Protein AF-A0A099Z6V2-F1 (afdb_monomer_lite)

Structure (mmCIF, N/CA/C/O backbone):
data_AF-A0A099Z6V2-F1
#
_entry.id   AF-A0A099Z6V2-F1
#
loop_
_atom_site.group_PDB
_atom_site.id
_atom_site.type_symbol
_atom_site.label_atom_id
_at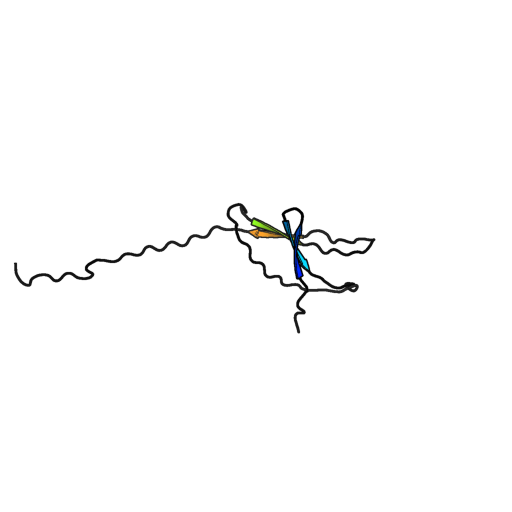om_site.label_alt_id
_atom_site.label_comp_id
_atom_site.label_asym_id
_atom_site.label_entity_id
_atom_site.label_seq_id
_atom_site.pdbx_PDB_ins_code
_atom_site.Cartn_x
_atom_site.Cartn_y
_atom_site.Cartn_z
_atom_site.occupancy
_atom_site.B_iso_or_equiv
_atom_site.auth_seq_id
_atom_site.auth_comp_id
_atom_site.auth_asym_id
_atom_site.auth_atom_id
_atom_site.pdbx_PDB_model_num
ATOM 1 N N . GLN A 1 1 ? 5.807 -24.873 -7.450 1.00 40.75 1 GLN A N 1
ATOM 2 C CA . GLN A 1 1 ? 6.450 -23.850 -8.297 1.00 40.75 1 GLN A CA 1
ATOM 3 C C . GLN A 1 1 ? 6.961 -22.786 -7.343 1.00 40.75 1 GLN A C 1
ATOM 5 O O . GLN A 1 1 ? 6.155 -22.250 -6.598 1.00 40.75 1 GLN A O 1
ATOM 10 N N . GLY A 1 2 ? 8.280 -22.630 -7.218 1.00 49.69 2 GLY A N 1
ATOM 11 C CA . GLY A 1 2 ? 8.865 -21.744 -6.209 1.00 49.69 2 GLY A CA 1
ATOM 12 C C . GLY A 1 2 ? 8.638 -20.291 -6.600 1.00 49.69 2 GLY A C 1
ATOM 13 O O . GLY A 1 2 ? 9.054 -19.888 -7.682 1.00 49.69 2 GLY A O 1
ATOM 14 N N . GLN A 1 3 ? 7.952 -19.529 -5.753 1.00 57.25 3 GLN A N 1
ATOM 15 C CA . GLN A 1 3 ? 7.855 -18.085 -5.912 1.00 57.25 3 GLN A CA 1
ATOM 16 C C . GLN A 1 3 ? 9.242 -17.516 -5.601 1.00 57.25 3 GLN A C 1
ATOM 18 O O . GLN A 1 3 ? 9.707 -17.565 -4.462 1.00 57.25 3 GLN A O 1
ATOM 23 N N . GLU A 1 4 ? 9.965 -17.098 -6.635 1.00 69.25 4 GLU A N 1
ATOM 24 C CA . GLU A 1 4 ? 11.305 -16.543 -6.476 1.00 69.25 4 GLU A CA 1
ATOM 25 C C . GLU A 1 4 ? 11.188 -15.206 -5.733 1.00 69.25 4 GLU A C 1
ATOM 27 O O . GLU A 1 4 ? 10.504 -14.285 -6.181 1.00 69.25 4 GLU A O 1
ATOM 32 N N . LYS A 1 5 ? 11.800 -15.120 -4.546 1.00 79.38 5 LYS A N 1
ATOM 33 C CA . LYS A 1 5 ? 11.759 -13.910 -3.723 1.00 79.38 5 LYS A CA 1
ATOM 34 C C . LYS A 1 5 ? 12.549 -12.811 -4.427 1.00 79.38 5 LYS A C 1
ATOM 36 O O . LYS A 1 5 ? 13.766 -12.914 -4.563 1.00 79.38 5 LYS A O 1
ATOM 41 N N . LEU A 1 6 ? 11.864 -11.744 -4.828 1.00 87.69 6 LEU A N 1
ATOM 42 C CA . LEU A 1 6 ? 12.521 -10.592 -5.434 1.00 87.69 6 LEU A CA 1
ATOM 43 C C . LEU A 1 6 ? 13.373 -9.831 -4.414 1.00 87.69 6 LEU A C 1
ATOM 45 O O . LEU A 1 6 ? 13.011 -9.676 -3.245 1.00 87.69 6 LEU A O 1
ATOM 49 N N . SER A 1 7 ? 14.505 -9.321 -4.894 1.00 90.88 7 SER A N 1
ATOM 50 C CA . SER A 1 7 ? 15.363 -8.400 -4.152 1.00 90.88 7 SER A CA 1
ATOM 51 C C . SER A 1 7 ? 14.713 -7.017 -4.153 1.00 90.88 7 SER A C 1
ATOM 53 O O . SER A 1 7 ? 14.738 -6.313 -5.163 1.00 90.88 7 SER A O 1
ATOM 55 N N . CYS A 1 8 ? 14.087 -6.646 -3.036 1.00 92.06 8 CYS A N 1
ATOM 56 C CA . CYS A 1 8 ? 13.395 -5.371 -2.869 1.00 92.06 8 CYS A CA 1
ATOM 57 C C . CYS A 1 8 ? 14.043 -4.545 -1.758 1.00 92.06 8 CYS A C 1
ATOM 59 O O . CYS A 1 8 ? 14.259 -5.039 -0.654 1.00 92.06 8 CYS A O 1
ATOM 61 N N . ASN A 1 9 ? 14.323 -3.273 -2.042 1.00 90.56 9 ASN A N 1
ATOM 62 C CA . ASN A 1 9 ? 14.981 -2.360 -1.116 1.00 90.56 9 ASN A CA 1
ATOM 63 C C . ASN A 1 9 ? 14.136 -1.092 -0.925 1.00 90.56 9 ASN A C 1
ATOM 65 O O . ASN A 1 9 ? 13.888 -0.377 -1.905 1.00 90.56 9 ASN A O 1
ATOM 69 N N . PRO A 1 10 ? 13.703 -0.777 0.309 1.00 89.38 10 PRO A N 1
ATOM 70 C CA . PRO A 1 10 ? 13.055 0.492 0.597 1.00 89.38 10 PRO A CA 1
ATOM 71 C C . PRO A 1 10 ? 14.068 1.639 0.489 1.00 89.38 10 PRO A C 1
ATOM 73 O O . PRO A 1 10 ? 15.207 1.546 0.946 1.00 89.38 10 PRO A O 1
ATOM 76 N N . ARG A 1 11 ? 13.647 2.747 -0.115 1.00 87.25 11 ARG A N 1
ATOM 77 C CA . ARG A 1 11 ? 14.399 3.994 -0.240 1.00 87.25 11 ARG A CA 1
ATOM 78 C C . ARG A 1 11 ? 13.497 5.179 0.062 1.00 87.25 11 ARG A C 1
ATOM 80 O O . ARG A 1 11 ? 12.304 5.167 -0.224 1.00 87.25 11 ARG A O 1
ATOM 87 N N . LYS A 1 12 ? 14.089 6.234 0.610 1.00 81.44 12 LYS A N 1
ATOM 88 C CA . LYS A 1 12 ? 13.428 7.529 0.764 1.00 81.44 12 LYS A CA 1
ATOM 89 C C . LYS A 1 12 ? 13.888 8.433 -0.373 1.00 81.44 12 LYS A C 1
ATOM 91 O O . LYS A 1 12 ? 15.072 8.743 -0.457 1.00 81.44 12 LYS A O 1
ATOM 96 N N . GLU A 1 13 ? 12.975 8.839 -1.246 1.00 77.19 13 GLU A N 1
ATOM 97 C CA . GLU A 1 13 ? 13.267 9.696 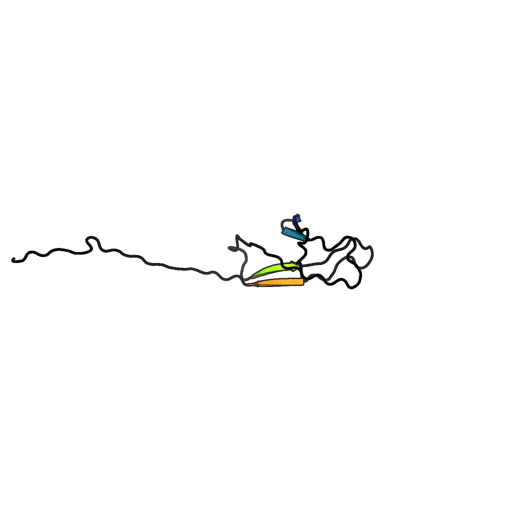-2.397 1.00 77.19 13 GLU A CA 1
ATOM 98 C C . GLU A 1 13 ? 12.314 10.890 -2.386 1.00 77.19 13 GLU A C 1
ATOM 100 O O . GLU A 1 13 ? 11.098 10.723 -2.330 1.00 77.19 13 GLU A O 1
ATOM 105 N N . ASN A 1 14 ? 12.863 12.108 -2.397 1.00 69.56 14 ASN A N 1
ATOM 106 C CA . ASN A 1 14 ? 12.091 13.353 -2.485 1.00 69.56 14 ASN A CA 1
ATOM 107 C C . ASN A 1 14 ? 10.904 13.426 -1.509 1.00 69.56 14 ASN A C 1
ATOM 109 O O . ASN A 1 14 ? 9.801 13.813 -1.880 1.00 69.56 14 ASN A O 1
ATOM 113 N N . ARG A 1 15 ? 11.148 13.051 -0.244 1.00 68.38 15 ARG A N 1
ATOM 114 C CA . ARG A 1 15 ? 10.158 13.005 0.855 1.00 68.38 15 ARG A CA 1
ATOM 115 C C . ARG A 1 15 ? 9.086 11.909 0.729 1.00 68.38 15 ARG A C 1
ATOM 117 O O . ARG A 1 15 ? 8.278 11.783 1.639 1.00 68.38 15 ARG A O 1
ATOM 124 N N . SER A 1 16 ? 9.132 11.080 -0.313 1.00 73.94 16 SER A N 1
ATOM 125 C CA . SER A 1 16 ? 8.299 9.883 -0.475 1.00 73.94 16 SER A CA 1
ATOM 126 C C . SER A 1 16 ? 9.060 8.605 -0.102 1.00 73.94 16 SER A C 1
ATOM 128 O O . SER A 1 16 ? 10.288 8.533 -0.223 1.00 73.94 16 SER A O 1
ATOM 130 N N . HIS A 1 17 ? 8.335 7.597 0.380 1.00 84.75 17 HIS A N 1
ATOM 131 C CA . HIS A 1 17 ? 8.864 6.253 0.599 1.00 84.75 17 HIS A CA 1
ATOM 132 C C . HIS A 1 17 ? 8.617 5.425 -0.665 1.00 84.75 17 HIS A C 1
ATOM 134 O O . HIS A 1 17 ? 7.479 5.286 -1.103 1.00 84.75 17 HIS A O 1
ATOM 140 N N . VAL A 1 18 ? 9.682 4.888 -1.253 1.00 90.31 18 VAL A N 1
ATOM 141 C CA . VAL A 1 18 ? 9.641 4.077 -2.473 1.00 90.31 18 VAL A CA 1
ATOM 142 C C . VAL A 1 18 ? 10.254 2.722 -2.168 1.00 90.31 18 VAL A C 1
ATOM 144 O O . VAL A 1 18 ? 11.261 2.638 -1.471 1.00 90.31 18 VAL A O 1
ATOM 147 N N . VAL A 1 19 ? 9.692 1.650 -2.714 1.00 92.12 19 VAL A N 1
ATOM 148 C CA . VAL A 1 19 ? 10.337 0.335 -2.689 1.00 92.12 19 VAL A CA 1
ATOM 149 C C . VAL A 1 19 ? 10.772 -0.015 -4.099 1.00 92.12 19 VAL A C 1
ATOM 151 O O . VAL A 1 19 ? 9.975 0.017 -5.033 1.00 92.12 19 VAL A O 1
ATOM 154 N N . LEU A 1 20 ? 12.058 -0.318 -4.259 1.00 92.81 20 LEU A N 1
ATOM 155 C CA . LEU A 1 20 ? 12.635 -0.709 -5.538 1.00 92.81 20 LEU A CA 1
ATOM 156 C C . LEU A 1 20 ? 12.896 -2.207 -5.530 1.00 92.81 20 LEU A C 1
ATOM 158 O O . LEU A 1 20 ? 13.711 -2.676 -4.740 1.00 92.81 20 LEU A O 1
ATOM 162 N N . CYS A 1 21 ? 12.229 -2.928 -6.424 1.00 93.00 21 CYS A N 1
ATOM 163 C CA . CYS A 1 21 ? 12.446 -4.352 -6.640 1.00 93.00 21 CYS A CA 1
ATOM 164 C C . CYS A 1 21 ? 13.238 -4.585 -7.929 1.00 93.00 21 CYS A C 1
ATOM 166 O O . CYS A 1 21 ? 12.926 -4.018 -8.978 1.00 93.00 21 CYS A O 1
ATOM 168 N N . GLU A 1 22 ? 14.263 -5.426 -7.853 1.00 93.56 22 GLU A N 1
ATOM 169 C CA . GLU A 1 22 ? 15.064 -5.829 -9.002 1.00 93.56 22 GLU A CA 1
ATOM 170 C C . GLU A 1 22 ? 14.350 -6.939 -9.769 1.00 93.56 22 GLU A C 1
ATOM 172 O O . GLU A 1 22 ? 14.102 -8.011 -9.233 1.00 93.56 22 GLU A O 1
ATOM 177 N N . LEU A 1 23 ? 14.038 -6.687 -11.040 1.00 93.06 23 LEU A N 1
ATOM 178 C CA . LEU A 1 23 ? 13.283 -7.619 -11.885 1.00 93.06 23 LEU A CA 1
ATOM 179 C C . LEU A 1 23 ? 14.165 -8.360 -12.911 1.00 93.06 23 LEU A C 1
ATOM 181 O O . LEU A 1 23 ? 13.657 -9.047 -13.796 1.00 93.06 23 LEU A O 1
ATOM 185 N N . GLY A 1 24 ? 15.485 -8.180 -12.821 1.00 91.62 24 GLY A N 1
ATOM 186 C CA . GLY A 1 24 ? 16.482 -8.794 -13.699 1.00 91.62 24 GLY A CA 1
ATOM 187 C C . GLY A 1 24 ? 17.420 -7.780 -14.358 1.00 91.62 24 GLY A C 1
ATOM 188 O O . GLY A 1 24 ? 17.028 -6.663 -14.697 1.00 91.62 24 GLY A O 1
ATOM 189 N N . ASN A 1 25 ? 18.671 -8.187 -14.574 1.00 92.56 25 ASN A N 1
ATOM 190 C CA . ASN A 1 25 ? 19.689 -7.403 -15.272 1.00 92.56 25 ASN A CA 1
ATOM 191 C C . ASN A 1 25 ? 20.369 -8.262 -16.362 1.00 92.56 25 ASN A C 1
ATOM 193 O O . ASN A 1 25 ? 21.388 -8.892 -16.077 1.00 92.56 25 ASN A O 1
ATOM 197 N N . PRO A 1 26 ? 19.816 -8.323 -17.591 1.00 94.00 26 PRO A N 1
ATOM 198 C CA . PRO A 1 26 ? 18.587 -7.666 -18.049 1.00 94.00 26 PRO A CA 1
ATOM 199 C C . PRO A 1 26 ? 17.319 -8.492 -17.770 1.00 94.00 26 PRO A C 1
ATOM 201 O O . PRO A 1 26 ? 17.358 -9.721 -17.695 1.00 94.00 26 PRO A O 1
ATOM 204 N N . MET A 1 27 ? 16.162 -7.828 -17.713 1.00 93.94 27 MET A N 1
ATOM 205 C CA . MET A 1 27 ? 14.875 -8.503 -17.899 1.00 93.94 27 MET A CA 1
ATOM 206 C C . MET A 1 27 ? 14.753 -8.939 -19.368 1.00 93.94 27 MET A C 1
ATOM 208 O O . MET A 1 27 ? 14.804 -8.106 -20.273 1.00 93.94 27 MET A O 1
ATOM 212 N N . LYS A 1 28 ? 14.624 -10.248 -19.618 1.00 93.81 28 LYS A N 1
ATOM 213 C CA . LYS A 1 28 ? 14.567 -10.805 -20.981 1.00 93.81 28 LYS A CA 1
ATOM 214 C C . LYS A 1 28 ? 13.278 -10.408 -21.710 1.00 93.81 28 LYS A C 1
ATOM 216 O O . LYS A 1 28 ? 12.225 -10.244 -21.096 1.00 93.81 28 LYS A O 1
ATOM 221 N N . ALA A 1 29 ? 13.351 -10.315 -23.039 1.00 93.88 29 ALA A N 1
ATOM 222 C CA . ALA A 1 29 ? 12.184 -10.056 -23.879 1.00 93.88 29 ALA A CA 1
ATOM 223 C C . ALA A 1 29 ? 11.098 -11.128 -23.668 1.00 93.88 29 ALA A C 1
ATOM 225 O O . ALA A 1 29 ? 11.396 -12.320 -23.613 1.00 93.88 29 ALA A O 1
ATOM 226 N N . GLY A 1 30 ? 9.842 -10.696 -23.535 1.00 92.94 30 GLY A N 1
ATOM 227 C CA . GLY A 1 30 ? 8.700 -11.587 -23.305 1.00 92.94 30 GLY A CA 1
ATOM 228 C C . GLY A 1 30 ? 8.577 -12.143 -21.880 1.00 92.94 30 GLY A C 1
ATOM 229 O O . GLY A 1 30 ? 7.632 -12.887 -21.619 1.00 92.94 30 GLY A O 1
ATOM 230 N N . ALA A 1 31 ? 9.476 -11.785 -20.954 1.00 92.31 31 ALA A N 1
ATOM 231 C CA . ALA A 1 31 ? 9.368 -12.198 -19.559 1.00 92.31 31 ALA A CA 1
ATOM 232 C C . ALA A 1 31 ? 8.086 -11.644 -18.912 1.00 92.31 31 ALA A C 1
ATOM 234 O O . ALA A 1 31 ? 7.742 -10.472 -19.072 1.00 92.31 31 ALA A O 1
ATOM 235 N N . ARG A 1 32 ? 7.387 -12.498 -18.160 1.00 91.50 32 ARG A N 1
ATOM 236 C CA . ARG A 1 32 ? 6.226 -12.136 -17.340 1.00 91.50 32 ARG A CA 1
ATOM 237 C C . ARG A 1 32 ? 6.526 -12.534 -15.905 1.00 91.50 32 ARG A C 1
ATOM 239 O O . ARG A 1 32 ? 6.795 -13.701 -15.643 1.00 91.50 32 ARG A O 1
ATOM 246 N N . ILE A 1 33 ? 6.496 -11.560 -15.007 1.00 88.62 33 ILE A N 1
ATOM 247 C CA . ILE A 1 33 ? 6.809 -11.739 -13.589 1.00 88.62 33 ILE A CA 1
ATOM 248 C C . ILE A 1 33 ? 5.570 -11.310 -12.810 1.00 88.62 33 ILE A C 1
ATOM 250 O O . ILE A 1 33 ? 5.089 -10.192 -12.994 1.00 88.62 33 ILE A O 1
ATOM 254 N N . ALA A 1 34 ? 5.047 -12.206 -11.978 1.00 89.75 34 ALA A N 1
ATOM 255 C CA . ALA A 1 34 ? 4.031 -11.877 -10.989 1.00 89.75 34 ALA A CA 1
ATOM 256 C C . ALA A 1 34 ? 4.730 -11.547 -9.668 1.00 89.75 34 ALA A C 1
ATOM 258 O O . ALA A 1 34 ? 5.645 -12.264 -9.261 1.00 89.75 34 ALA A O 1
ATOM 259 N N . VAL A 1 35 ? 4.323 -10.450 -9.035 1.00 87.75 35 VAL A N 1
ATOM 260 C CA . VAL A 1 35 ? 4.930 -9.955 -7.799 1.00 87.75 35 VAL A CA 1
ATOM 261 C C . VAL A 1 35 ? 3.834 -9.718 -6.785 1.00 87.75 35 VAL A C 1
ATOM 263 O O . VAL A 1 35 ? 2.962 -8.884 -7.019 1.00 87.75 35 VAL A O 1
ATOM 266 N N . ASP A 1 36 ? 3.940 -10.410 -5.659 1.00 89.38 36 ASP A N 1
ATOM 267 C CA . ASP A 1 36 ? 3.118 -10.150 -4.488 1.00 89.38 36 ASP A CA 1
ATOM 268 C C . ASP A 1 36 ? 3.937 -9.322 -3.503 1.00 89.38 36 ASP A C 1
ATOM 270 O O . ASP A 1 36 ? 5.099 -9.630 -3.220 1.00 89.38 36 ASP A O 1
ATOM 274 N N . MET A 1 37 ? 3.346 -8.236 -3.016 1.00 88.62 37 MET A N 1
ATOM 275 C CA . MET A 1 37 ? 4.015 -7.290 -2.136 1.00 88.62 37 MET A CA 1
ATOM 276 C C . MET A 1 37 ? 3.162 -7.043 -0.899 1.00 88.62 37 MET A C 1
ATOM 278 O O . MET A 1 37 ? 2.050 -6.530 -0.998 1.00 88.62 37 MET A O 1
ATOM 282 N N . GLU A 1 38 ? 3.710 -7.383 0.264 1.00 90.88 38 GLU A N 1
ATOM 283 C CA . GLU A 1 38 ? 3.108 -7.070 1.555 1.00 90.88 38 GLU A CA 1
ATOM 284 C C . GLU A 1 38 ? 3.628 -5.719 2.057 1.00 90.88 38 GLU A C 1
ATOM 286 O O . GLU A 1 38 ? 4.831 -5.443 2.026 1.00 90.88 38 GLU A O 1
ATOM 291 N N . LEU A 1 39 ? 2.705 -4.860 2.490 1.00 89.50 39 LEU A N 1
ATOM 292 C CA . LEU A 1 39 ? 2.981 -3.507 2.953 1.00 89.50 39 LEU A CA 1
ATOM 293 C C . LEU A 1 39 ? 2.185 -3.231 4.225 1.00 89.50 39 LEU A C 1
ATOM 295 O O . LEU A 1 39 ? 0.970 -3.413 4.249 1.00 89.50 39 LEU A O 1
ATOM 299 N N . SER A 1 40 ? 2.862 -2.707 5.242 1.00 91.19 40 SER A N 1
ATOM 300 C CA . SER A 1 40 ? 2.217 -2.156 6.434 1.00 91.19 40 SER A CA 1
ATOM 301 C C . SER A 1 40 ? 2.170 -0.639 6.316 1.00 91.19 40 SER A C 1
ATOM 303 O O . SER A 1 40 ? 3.211 0.007 6.191 1.00 91.19 40 SER A O 1
ATOM 305 N N . VAL A 1 41 ? 0.966 -0.071 6.363 1.00 89.69 41 VAL A N 1
ATOM 306 C CA . VAL A 1 41 ? 0.741 1.378 6.318 1.00 89.69 41 VAL A CA 1
ATOM 307 C C . VAL A 1 41 ? 0.212 1.835 7.670 1.00 89.69 41 VAL A C 1
ATOM 309 O O . VAL A 1 41 ? -0.716 1.241 8.210 1.00 89.69 41 VAL A O 1
ATOM 312 N N . SER A 1 42 ? 0.808 2.887 8.218 1.00 90.31 42 SER A N 1
ATOM 313 C CA . SER A 1 42 ? 0.428 3.492 9.495 1.00 90.31 42 SER A CA 1
ATOM 314 C C . SER A 1 42 ? 0.347 5.014 9.365 1.00 90.31 42 SER A C 1
ATOM 316 O O . SER A 1 42 ? 0.758 5.571 8.347 1.00 90.31 42 SER A O 1
ATOM 318 N N . GLY A 1 43 ? -0.197 5.689 10.385 1.00 89.19 43 GLY A N 1
ATOM 319 C CA . GLY A 1 43 ? -0.316 7.153 10.395 1.00 89.19 43 GLY A CA 1
ATOM 320 C C . GLY A 1 43 ? -1.324 7.679 9.371 1.00 89.19 43 GLY A C 1
ATOM 321 O O . GLY A 1 43 ? -1.021 8.602 8.624 1.00 89.19 43 GLY A O 1
ATOM 322 N N . LEU A 1 44 ? -2.509 7.066 9.310 1.00 91.69 44 LEU A N 1
ATOM 323 C CA . LEU A 1 44 ? -3.561 7.404 8.343 1.00 91.69 44 LEU A CA 1
ATOM 324 C C . LEU A 1 44 ? -4.443 8.596 8.764 1.00 91.69 44 LEU A C 1
ATOM 326 O O . LEU A 1 44 ? -5.422 8.880 8.084 1.00 91.69 44 LEU A O 1
ATOM 330 N N . GLU A 1 45 ? -4.106 9.295 9.852 1.00 90.69 45 GLU A N 1
ATOM 331 C CA . GLU A 1 45 ? -4.907 10.399 10.412 1.00 90.69 45 GLU A CA 1
ATOM 332 C C . GLU A 1 45 ? -5.155 11.523 9.388 1.00 90.69 45 GLU A C 1
ATOM 334 O O . GLU A 1 45 ? -6.270 12.029 9.293 1.00 90.69 45 GLU A O 1
ATOM 339 N N . ASP A 1 46 ? -4.152 11.825 8.554 1.00 88.12 46 ASP A N 1
ATOM 340 C CA . ASP A 1 46 ? -4.206 12.854 7.503 1.00 88.12 46 ASP A CA 1
ATOM 341 C C . ASP A 1 46 ? -4.329 12.270 6.076 1.00 88.12 46 ASP A C 1
ATOM 343 O O . ASP A 1 46 ? -4.128 12.976 5.085 1.00 88.12 46 ASP A O 1
ATOM 347 N N . ALA A 1 47 ? -4.617 10.970 5.930 1.00 87.31 47 ALA A N 1
ATOM 348 C CA . ALA A 1 47 ? -4.639 10.305 4.619 1.00 8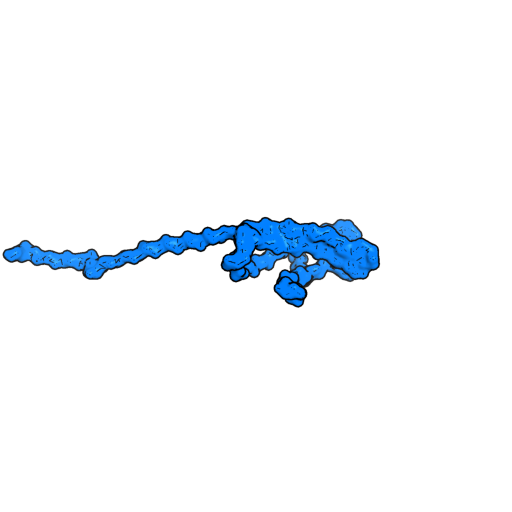7.31 47 ALA A CA 1
ATOM 349 C C . ALA A 1 47 ? -5.874 10.653 3.764 1.00 87.31 47 ALA A C 1
ATOM 351 O O . ALA A 1 47 ? -5.864 10.431 2.550 1.00 87.31 47 ALA A O 1
ATOM 352 N N . GLY A 1 48 ? -6.930 11.196 4.377 1.00 90.00 48 GLY A N 1
ATOM 353 C CA . GLY A 1 48 ? -8.232 11.375 3.732 1.00 90.00 48 GLY A CA 1
ATOM 354 C C . GLY A 1 48 ? -8.891 10.031 3.398 1.00 90.00 48 GLY A C 1
ATOM 355 O O . GLY A 1 48 ? -8.676 9.039 4.089 1.00 90.00 48 GLY A O 1
ATOM 356 N N . ASP A 1 49 ? -9.673 9.992 2.318 1.00 93.31 49 ASP A N 1
ATOM 357 C CA . ASP A 1 49 ? -10.527 8.838 1.991 1.00 93.31 49 ASP A CA 1
ATOM 358 C C . ASP A 1 49 ? -9.777 7.650 1.360 1.00 93.31 49 ASP A C 1
ATOM 360 O O . ASP A 1 49 ? -10.340 6.564 1.219 1.00 93.31 49 ASP A O 1
ATOM 364 N N . ALA A 1 50 ? -8.534 7.835 0.898 1.00 94.62 50 ALA A N 1
ATOM 365 C CA . ALA A 1 50 ? -7.777 6.774 0.234 1.00 94.62 50 ALA A CA 1
ATOM 366 C C . ALA A 1 50 ? -6.263 7.019 0.209 1.00 94.62 50 ALA A C 1
ATOM 368 O O . ALA A 1 50 ? -5.798 8.129 -0.047 1.00 94.62 50 ALA A O 1
ATOM 369 N N . VAL A 1 51 ? -5.488 5.936 0.305 1.00 92.75 51 VAL A N 1
ATOM 370 C CA . VAL A 1 51 ? -4.048 5.926 0.010 1.00 92.75 51 VAL A CA 1
ATOM 371 C C . VAL A 1 51 ? -3.824 5.546 -1.453 1.00 92.75 51 VAL A C 1
ATOM 373 O O . 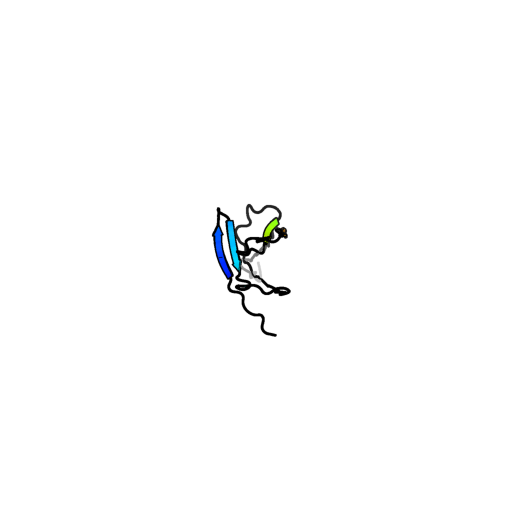VAL A 1 51 ? -4.450 4.622 -1.973 1.00 92.75 51 VAL A O 1
ATOM 376 N N . ALA A 1 52 ? -2.910 6.242 -2.132 1.00 92.94 52 ALA A N 1
ATOM 377 C CA . ALA A 1 52 ? -2.552 5.964 -3.520 1.00 92.94 52 ALA A CA 1
ATOM 378 C C . ALA A 1 52 ? -1.138 5.376 -3.632 1.00 92.94 52 ALA A C 1
ATOM 380 O O . ALA A 1 52 ? -0.152 6.031 -3.299 1.00 92.94 52 ALA A O 1
ATOM 381 N N . PHE A 1 53 ? -1.034 4.171 -4.187 1.00 93.00 53 PHE A N 1
ATOM 382 C CA . PHE A 1 53 ? 0.234 3.532 -4.528 1.00 93.00 53 PHE A CA 1
ATOM 383 C C . PHE A 1 53 ? 0.537 3.737 -6.006 1.00 93.00 53 PHE A C 1
ATOM 385 O O . PHE A 1 53 ? -0.282 3.412 -6.867 1.00 93.00 53 PHE A O 1
ATOM 392 N N . GLN A 1 54 ? 1.720 4.267 -6.308 1.00 94.00 54 GLN A N 1
ATOM 393 C CA . GLN A 1 54 ? 2.201 4.437 -7.676 1.00 94.00 54 GLN A CA 1
ATOM 394 C C . GLN A 1 54 ? 3.190 3.325 -8.023 1.00 94.00 54 GLN A C 1
ATOM 396 O O . GLN A 1 54 ? 4.160 3.100 -7.305 1.00 94.00 54 GLN A O 1
ATOM 401 N N . LEU A 1 55 ? 2.954 2.647 -9.143 1.00 94.50 55 LEU A N 1
ATOM 402 C CA . LEU A 1 55 ? 3.786 1.562 -9.645 1.00 94.50 55 LEU A CA 1
ATOM 403 C C . LEU A 1 55 ? 4.324 1.920 -11.028 1.00 94.50 55 LEU A C 1
ATOM 405 O O . LEU A 1 55 ? 3.587 2.408 -11.890 1.00 94.50 55 LEU A O 1
ATOM 409 N N . GLN A 1 56 ? 5.609 1.652 -11.247 1.00 95.62 56 GLN A N 1
ATOM 410 C CA . GLN A 1 56 ? 6.266 1.886 -12.527 1.00 95.62 56 GLN A CA 1
ATOM 411 C C . GLN A 1 56 ? 7.461 0.944 -12.708 1.00 95.62 56 GLN A C 1
ATOM 413 O O . GLN A 1 56 ? 8.353 0.893 -11.865 1.00 95.62 56 GLN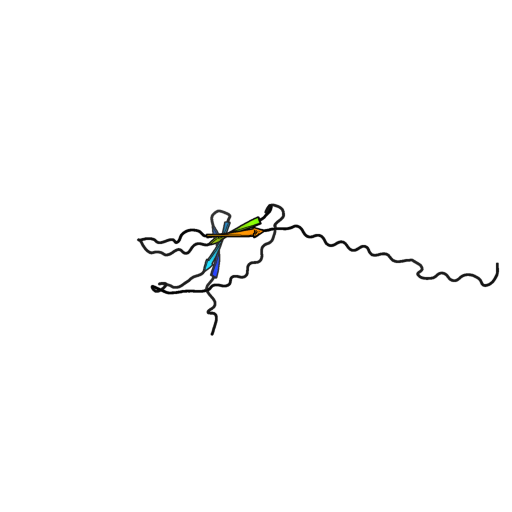 A O 1
ATOM 418 N N . LEU A 1 57 ? 7.526 0.252 -13.848 1.00 94.75 57 LEU A N 1
ATOM 419 C CA . LEU A 1 57 ? 8.755 -0.402 -14.300 1.00 94.75 57 LEU A CA 1
ATOM 420 C C . LEU A 1 57 ? 9.715 0.625 -14.899 1.00 94.75 57 LEU A C 1
ATOM 422 O O . LEU A 1 57 ? 9.306 1.445 -15.730 1.00 94.75 57 LEU A O 1
ATOM 426 N N . ARG A 1 58 ? 10.988 0.529 -14.511 1.00 95.00 58 ARG A N 1
ATOM 427 C CA . ARG A 1 58 ? 12.086 1.385 -14.970 1.00 95.00 58 ARG A CA 1
ATOM 428 C C . ARG A 1 58 ? 13.273 0.520 -15.391 1.00 95.00 58 ARG A C 1
ATOM 430 O O . ARG A 1 58 ? 13.548 -0.505 -14.774 1.00 95.00 58 ARG A O 1
ATOM 437 N N . SER A 1 59 ? 13.992 0.949 -16.420 1.00 95.75 59 SER A N 1
ATOM 438 C CA . SER A 1 59 ? 15.212 0.315 -16.925 1.00 95.75 59 SER A CA 1
ATOM 439 C C . SER A 1 59 ? 16.268 1.371 -17.258 1.00 95.75 59 SER A C 1
ATOM 441 O O . SER A 1 59 ? 15.980 2.567 -17.295 1.00 95.75 59 SER A O 1
ATOM 443 N N . LYS A 1 60 ? 17.504 0.927 -17.505 1.00 96.81 60 LYS A N 1
ATOM 444 C CA . LYS A 1 60 ? 18.619 1.789 -17.934 1.00 96.81 60 LYS A CA 1
ATOM 445 C C . LYS A 1 60 ? 18.775 1.856 -19.460 1.00 96.81 60 LYS A C 1
ATOM 447 O O . LYS A 1 60 ? 19.802 2.322 -19.943 1.00 96.81 60 LYS A O 1
ATOM 452 N N . ASN A 1 61 ? 17.789 1.372 -20.217 1.00 96.88 61 ASN A N 1
ATOM 453 C CA . ASN A 1 61 ? 17.831 1.411 -21.676 1.00 96.88 61 ASN A CA 1
ATOM 454 C C . ASN A 1 61 ? 17.761 2.860 -22.175 1.00 96.88 61 ASN A C 1
ATOM 456 O O . ASN A 1 61 ? 17.070 3.692 -21.595 1.00 96.88 61 ASN A O 1
ATOM 460 N N . SER A 1 62 ? 18.442 3.163 -23.278 1.00 97.25 62 SER A N 1
ATOM 461 C CA . SER A 1 62 ? 18.397 4.499 -23.889 1.00 97.25 62 SER A CA 1
ATOM 462 C C . SER A 1 62 ? 17.042 4.807 -24.533 1.00 97.25 62 SER A C 1
ATOM 464 O O . SER A 1 62 ? 16.603 5.954 -24.531 1.00 97.25 62 SER A O 1
ATOM 466 N N . HIS A 1 63 ? 16.361 3.786 -25.056 1.00 95.94 63 HIS A N 1
ATOM 467 C CA . HIS A 1 63 ? 15.057 3.907 -25.698 1.00 95.94 63 HIS A CA 1
ATOM 468 C C . HIS A 1 63 ? 13.957 3.304 -24.818 1.00 95.94 63 HIS A C 1
ATOM 470 O O . HIS A 1 63 ? 14.080 2.170 -24.357 1.00 95.94 63 HIS A O 1
ATOM 476 N N . SER A 1 64 ? 12.868 4.054 -24.612 1.00 94.50 64 SER A N 1
ATOM 477 C CA . SER A 1 64 ? 11.701 3.654 -23.802 1.00 94.50 64 SER A CA 1
ATOM 478 C C . SER A 1 64 ? 12.052 3.048 -22.426 1.00 94.50 64 SER A C 1
ATOM 480 O O . SER A 1 64 ? 11.594 1.951 -22.107 1.00 94.50 64 SER A O 1
ATOM 482 N N . PRO A 1 65 ? 12.845 3.736 -21.578 1.00 96.50 65 PRO A N 1
ATOM 483 C CA . PRO A 1 65 ? 13.326 3.169 -20.317 1.00 96.50 65 PRO A CA 1
ATOM 484 C C . PRO A 1 65 ? 12.222 2.866 -19.304 1.00 96.50 65 PRO A C 1
ATOM 486 O O . PRO A 1 65 ? 12.408 1.999 -18.451 1.00 96.50 65 PRO A O 1
ATOM 489 N N . ASN A 1 66 ? 11.103 3.589 -19.367 1.00 96.62 66 ASN A N 1
ATOM 490 C CA . ASN A 1 66 ? 10.064 3.564 -18.347 1.00 96.62 66 ASN A CA 1
ATOM 491 C C . ASN A 1 66 ? 8.724 3.131 -18.937 1.00 96.62 66 ASN A C 1
ATOM 493 O O . ASN A 1 66 ? 8.319 3.582 -20.008 1.00 96.62 66 ASN A O 1
ATOM 497 N N . SER A 1 67 ? 8.010 2.306 -18.182 1.00 96.00 67 SER A N 1
ATOM 498 C CA . SER A 1 67 ? 6.597 2.022 -18.434 1.00 96.00 67 SER A CA 1
ATOM 499 C C . SER A 1 67 ? 5.702 3.198 -18.004 1.00 96.00 67 SER A C 1
ATOM 501 O O . SER A 1 67 ? 6.134 4.065 -17.232 1.00 96.00 67 SER A O 1
ATOM 503 N N . PRO A 1 68 ? 4.439 3.240 -18.461 1.00 97.19 68 PRO A N 1
ATOM 504 C CA . PRO A 1 68 ? 3.444 4.146 -17.905 1.00 97.19 68 PRO A CA 1
ATOM 505 C C . PRO A 1 68 ? 3.250 3.915 -16.403 1.00 97.19 68 PRO A C 1
ATOM 507 O O . PRO A 1 68 ? 3.254 2.775 -15.941 1.00 97.19 68 PRO A O 1
ATOM 510 N N . VAL A 1 69 ? 3.001 4.989 -15.656 1.00 96.69 69 VAL A N 1
ATOM 511 C CA . VAL A 1 69 ? 2.653 4.880 -14.235 1.00 96.69 69 VAL A CA 1
ATOM 512 C C . VAL A 1 69 ? 1.274 4.233 -14.094 1.00 96.69 69 VAL A C 1
ATOM 514 O O . VAL A 1 69 ? 0.345 4.498 -14.867 1.00 96.69 69 VAL A O 1
ATOM 517 N N . ARG A 1 70 ? 1.139 3.357 -13.103 1.00 97.12 70 ARG A N 1
ATOM 518 C CA . ARG A 1 70 ? -0.134 2.793 -12.653 1.00 97.12 70 ARG A CA 1
ATOM 519 C C . ARG A 1 70 ? -0.392 3.243 -11.226 1.00 97.12 70 ARG A C 1
ATOM 521 O O . ARG A 1 70 ? 0.531 3.274 -10.421 1.00 97.12 70 ARG A O 1
ATOM 528 N N . VAL A 1 71 ? -1.636 3.608 -10.935 1.00 96.50 71 VAL A N 1
ATOM 529 C CA . VAL A 1 71 ? -2.047 4.073 -9.609 1.00 96.50 71 VAL A CA 1
ATOM 530 C C . VAL A 1 71 ? -3.088 3.112 -9.066 1.00 96.50 71 VAL A C 1
ATOM 532 O O . VAL A 1 71 ? -4.102 2.877 -9.720 1.00 96.50 71 VAL A O 1
ATOM 535 N N . VAL A 1 72 ? -2.838 2.578 -7.877 1.00 95.00 72 VAL A N 1
ATOM 536 C CA . VAL A 1 72 ? -3.792 1.769 -7.119 1.00 95.00 72 VAL A CA 1
ATOM 537 C C . VAL A 1 72 ? -4.262 2.607 -5.941 1.00 95.00 72 VAL A C 1
ATOM 539 O O . VAL A 1 72 ? -3.445 3.049 -5.137 1.00 95.00 72 VAL A O 1
ATOM 542 N N . LYS A 1 73 ? -5.569 2.862 -5.863 1.00 95.44 73 LYS A N 1
ATOM 543 C CA . LYS A 1 73 ? -6.184 3.574 -4.740 1.00 95.44 73 LYS A CA 1
ATOM 544 C C . LYS A 1 73 ? -6.801 2.560 -3.791 1.00 95.44 73 LYS A C 1
ATOM 546 O O . LYS A 1 73 ? -7.611 1.745 -4.225 1.00 95.44 73 LYS A O 1
ATOM 551 N N . VAL A 1 74 ? -6.417 2.627 -2.525 1.00 95.19 74 VAL A N 1
ATOM 552 C CA . VAL A 1 74 ? -6.956 1.791 -1.453 1.00 95.19 74 VAL A CA 1
ATOM 553 C C . VAL A 1 74 ? -7.767 2.699 -0.531 1.00 95.19 74 VAL A C 1
ATOM 555 O O . VAL A 1 74 ? -7.183 3.645 0.000 1.00 95.19 74 VAL A O 1
ATOM 558 N N . PRO A 1 75 ? -9.086 2.477 -0.382 1.00 95.88 75 PRO A N 1
ATOM 559 C CA . PRO A 1 75 ? -9.919 3.300 0.485 1.00 95.88 75 PRO A CA 1
ATOM 560 C C . PRO A 1 75 ? -9.494 3.152 1.948 1.00 95.88 75 PRO A C 1
ATOM 562 O O . PRO A 1 75 ? -9.033 2.089 2.368 1.00 95.88 75 PRO A O 1
ATOM 565 N N . VAL A 1 76 ? -9.644 4.231 2.708 1.00 95.94 76 VAL A N 1
ATOM 566 C CA . VAL A 1 76 ? -9.370 4.294 4.143 1.00 95.94 76 VAL A CA 1
ATOM 567 C C . VAL A 1 76 ? -10.677 4.590 4.857 1.00 95.94 76 VAL A C 1
ATOM 569 O O . VAL A 1 76 ? -11.368 5.549 4.528 1.00 95.94 76 VAL A O 1
ATOM 572 N N . GLU A 1 77 ? -11.002 3.773 5.854 1.00 93.56 77 GLU A N 1
ATOM 573 C CA . GLU A 1 77 ? -12.192 3.943 6.679 1.00 93.56 77 GLU A CA 1
ATOM 574 C C . GLU A 1 77 ? -11.804 3.928 8.157 1.00 93.56 77 GLU A C 1
ATOM 576 O O . GLU A 1 77 ? -10.960 3.140 8.593 1.00 93.56 77 GLU A O 1
ATOM 581 N N . ALA A 1 78 ? -12.424 4.813 8.936 1.00 92.50 78 ALA A N 1
ATOM 582 C CA . ALA A 1 78 ? -12.248 4.842 10.378 1.00 92.50 78 ALA A CA 1
ATOM 583 C C . ALA A 1 78 ? -13.123 3.766 11.030 1.00 92.50 78 ALA A C 1
ATOM 585 O O . ALA A 1 78 ? -14.334 3.716 10.813 1.00 92.50 78 ALA A O 1
ATOM 586 N N . GLN A 1 79 ? -12.517 2.939 11.879 1.00 93.69 79 GLN A N 1
ATOM 587 C CA . GLN A 1 79 ? -13.224 1.936 12.666 1.00 93.69 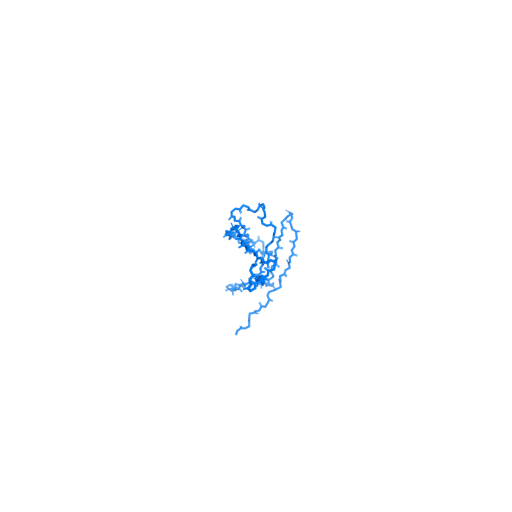79 GLN A CA 1
ATOM 588 C C . GLN A 1 79 ? -13.063 2.235 14.155 1.00 93.69 79 GLN A C 1
ATOM 590 O O . GLN A 1 79 ? -11.957 2.471 14.637 1.00 93.69 79 GLN A O 1
ATOM 595 N N . ALA A 1 80 ? -14.171 2.184 14.890 1.00 95.38 80 ALA A N 1
ATOM 596 C CA . ALA A 1 80 ? -14.186 2.291 16.341 1.00 95.38 80 ALA A CA 1
ATOM 597 C C . ALA A 1 80 ? -14.941 1.101 16.937 1.00 95.38 80 ALA A C 1
ATOM 599 O O . ALA A 1 80 ? -16.014 0.731 16.460 1.00 95.38 80 ALA A O 1
ATOM 600 N N . ALA A 1 81 ? -14.379 0.514 17.990 1.00 97.00 81 ALA A N 1
ATOM 601 C CA . ALA A 1 81 ? -15.020 -0.526 18.782 1.00 97.00 81 ALA A CA 1
ATOM 602 C C . ALA A 1 81 ? -15.231 0.006 20.203 1.00 97.00 81 ALA A C 1
ATOM 604 O O . ALA A 1 81 ? -14.289 0.486 20.831 1.00 97.00 81 ALA A O 1
ATOM 605 N N . MET A 1 82 ? -16.468 -0.063 20.697 1.00 96.12 82 MET A N 1
ATOM 606 C CA . MET A 1 82 ? -16.829 0.387 22.040 1.00 96.12 82 MET A CA 1
ATOM 607 C C . MET A 1 82 ? -17.243 -0.808 22.890 1.00 96.12 82 MET A C 1
ATOM 609 O O . MET A 1 82 ? -18.064 -1.622 22.474 1.00 96.12 82 MET A O 1
ATOM 613 N N . GLU A 1 83 ? -16.705 -0.876 24.103 1.00 96.94 83 GLU A N 1
ATOM 614 C CA . GLU A 1 83 ? -17.100 -1.858 25.103 1.00 96.94 83 GLU A CA 1
ATOM 615 C C . GLU A 1 83 ? -17.421 -1.145 26.419 1.00 96.94 83 GLU A C 1
ATOM 617 O O . GLU A 1 83 ? -16.606 -0.382 26.938 1.00 96.94 83 GLU A O 1
ATOM 622 N N . LEU A 1 84 ? -18.615 -1.395 26.963 1.00 96.38 84 LEU A N 1
ATOM 623 C CA . LEU A 1 84 ? -19.031 -0.893 28.269 1.00 96.38 84 LEU A CA 1
ATOM 624 C C . LEU A 1 84 ? -19.066 -2.054 29.263 1.00 96.38 84 LEU A C 1
ATOM 626 O O . LEU A 1 84 ? -19.816 -3.012 29.081 1.00 96.38 84 LEU A O 1
ATOM 630 N N . ARG A 1 85 ? -18.269 -1.953 30.328 1.00 96.44 85 ARG A N 1
ATOM 631 C CA . ARG A 1 85 ? -18.190 -2.959 31.394 1.00 96.44 85 ARG A CA 1
ATOM 632 C C . ARG A 1 85 ? -18.670 -2.358 32.710 1.00 96.44 85 ARG A C 1
ATOM 634 O O . ARG A 1 85 ? -18.321 -1.227 33.036 1.00 96.44 85 ARG A O 1
ATOM 641 N N . GLY A 1 86 ? -19.441 -3.126 33.473 1.00 95.88 86 GLY A N 1
ATOM 642 C CA . GLY A 1 86 ? -19.927 -2.735 34.795 1.00 95.88 86 GLY A CA 1
ATOM 643 C C . GLY A 1 86 ? -19.848 -3.896 35.779 1.00 95.88 86 GLY A C 1
ATOM 644 O O . GLY A 1 86 ? -19.967 -5.055 35.383 1.00 95.88 86 GLY A O 1
ATOM 645 N N . MET A 1 87 ? -19.647 -3.582 37.059 1.00 95.94 87 MET A N 1
ATOM 646 C CA . MET A 1 87 ? -19.717 -4.556 38.147 1.00 95.94 87 MET A CA 1
ATOM 647 C C . MET A 1 87 ? -20.467 -3.979 39.350 1.00 95.94 87 MET A C 1
ATOM 649 O O . MET A 1 87 ? -20.390 -2.782 39.620 1.00 95.94 87 MET A O 1
ATOM 653 N N . SER A 1 88 ? -21.165 -4.835 40.090 1.00 93.81 88 SER A N 1
ATOM 654 C CA . SER A 1 88 ? -21.809 -4.499 41.364 1.00 93.81 88 SER A CA 1
ATOM 655 C C . SER A 1 88 ? -20.890 -4.819 42.546 1.00 93.81 88 SER A C 1
ATOM 657 O O . SER A 1 88 ? -20.304 -5.904 42.586 1.00 93.81 88 SER A O 1
ATOM 659 N N . LEU A 1 89 ? -20.813 -3.922 43.535 1.00 90.62 89 LEU A N 1
ATOM 660 C CA . LEU A 1 89 ? -20.091 -4.137 44.796 1.00 90.62 89 LEU A CA 1
ATOM 661 C C . LEU A 1 89 ? -20.978 -3.741 46.000 1.00 90.62 89 LEU A C 1
ATOM 663 O O . LEU A 1 89 ? -21.218 -2.546 46.177 1.00 90.62 89 LEU A O 1
ATOM 667 N N . PRO A 1 90 ? -21.447 -4.707 46.828 1.00 92.06 90 PRO A N 1
ATOM 668 C CA . PRO A 1 90 ? -21.227 -6.155 46.715 1.00 92.06 90 PRO A CA 1
ATOM 669 C C . PRO A 1 90 ? -22.069 -6.793 45.595 1.00 92.06 90 PRO A C 1
ATOM 671 O O . PRO A 1 90 ? -23.111 -6.270 45.210 1.00 92.06 90 PRO A O 1
ATOM 674 N N . ALA A 1 91 ? -21.633 -7.950 45.087 1.00 91.81 91 ALA A N 1
ATOM 675 C CA . ALA A 1 91 ? -22.402 -8.718 44.099 1.00 91.81 91 ALA A CA 1
ATOM 676 C C . ALA A 1 91 ? -23.714 -9.285 44.668 1.00 91.81 91 ALA A C 1
ATOM 678 O O . ALA A 1 91 ? -24.682 -9.492 43.943 1.00 91.81 91 ALA A O 1
ATOM 679 N N . THR A 1 92 ? -23.750 -9.509 45.980 1.00 90.44 92 THR A N 1
ATOM 680 C CA . THR A 1 92 ? -24.908 -10.002 46.725 1.00 90.44 92 THR A CA 1
ATOM 681 C C . THR A 1 92 ? -24.933 -9.353 48.101 1.00 90.44 92 THR A C 1
ATOM 683 O O . THR A 1 92 ? -23.886 -9.210 48.731 1.00 90.44 92 THR A O 1
ATOM 686 N N . ALA A 1 93 ? -26.121 -9.008 48.591 1.00 91.56 93 ALA A N 1
ATOM 687 C CA . ALA A 1 93 ? -26.339 -8.544 49.957 1.00 91.56 93 ALA A CA 1
ATOM 688 C C . ALA A 1 93 ? -27.155 -9.590 50.726 1.00 91.56 93 ALA A C 1
ATOM 690 O O . ALA A 1 93 ? -28.128 -10.127 50.198 1.00 91.56 93 ALA A O 1
ATOM 691 N N . VAL A 1 94 ? -26.756 -9.888 51.964 1.00 91.62 94 VAL A N 1
ATOM 692 C CA . VAL A 1 94 ? -27.502 -10.784 52.859 1.00 91.62 94 VAL A CA 1
ATOM 693 C C . VAL A 1 94 ? -28.457 -9.939 53.699 1.00 91.62 94 VAL A C 1
ATOM 695 O O . VAL A 1 94 ? -28.033 -8.955 54.302 1.00 91.62 94 VAL A O 1
ATOM 698 N N . LEU A 1 95 ? -29.736 -10.318 53.732 1.00 89.94 95 LEU A N 1
ATOM 699 C CA . LEU A 1 95 ? -30.768 -9.652 54.532 1.00 89.94 95 LEU A CA 1
ATOM 700 C C . LEU A 1 95 ? -31.012 -10.408 55.854 1.00 89.94 95 LEU A C 1
ATOM 702 O O . LEU A 1 95 ? -30.878 -11.635 55.877 1.00 89.94 95 LEU A O 1
ATOM 706 N N . PRO A 1 96 ? -31.379 -9.714 56.949 1.00 89.19 96 PRO A N 1
ATOM 707 C CA . PRO A 1 96 ? -31.750 -10.361 58.206 1.00 89.19 96 PRO A CA 1
ATOM 708 C C . PRO A 1 96 ? -33.076 -11.135 58.088 1.00 89.19 96 PRO A C 1
ATOM 710 O O . PRO A 1 96 ? -33.970 -10.757 57.334 1.00 89.19 96 PRO A O 1
ATOM 713 N N . ALA A 1 97 ? -33.203 -12.227 58.851 1.00 86.06 97 ALA A N 1
ATOM 714 C CA . ALA A 1 97 ? -34.363 -13.130 58.806 1.00 86.06 97 ALA A CA 1
ATOM 715 C C . ALA A 1 97 ? -35.620 -12.583 59.518 1.00 86.06 97 ALA A C 1
ATOM 717 O O . ALA A 1 97 ? -36.711 -13.116 59.329 1.00 86.06 97 ALA A O 1
ATOM 718 N N . ALA A 1 98 ? -35.472 -11.532 60.326 1.00 80.56 98 ALA A N 1
ATOM 719 C CA . ALA A 1 98 ? -36.551 -10.804 60.984 1.00 80.56 98 ALA A CA 1
ATOM 720 C C . ALA A 1 98 ? -36.134 -9.335 61.174 1.00 80.56 98 ALA A C 1
ATOM 722 O O . ALA A 1 98 ? -34.936 -9.053 61.279 1.00 80.56 98 ALA A O 1
ATOM 723 N N . TRP A 1 99 ? -37.121 -8.437 61.185 1.00 64.75 99 TRP A N 1
ATOM 724 C CA . TRP A 1 99 ? -36.961 -7.016 61.511 1.00 64.75 99 TRP A CA 1
ATOM 725 C C . TRP A 1 99 ? -37.012 -6.795 63.020 1.00 64.75 99 TRP A C 1
ATOM 727 O O . TRP A 1 99 ? -37.834 -7.480 63.672 1.00 64.75 99 TRP A O 1
#

Sequence (99 aa):
QGQEKLSCNPRKENRSHVVLCELGNPMKAGARIAVDMELSVSGLEDAGDAVAFQLQLRSKNSHSPNSPVRVVKVPVEAQAAMELRGMSLPATAVLPAAW

Secondary structure (DSSP, 8-state):
-------EEEEEETTEEEEEE---TTPPTT-------------GGG-TTEEEEEE--B---SSS-BPPPEEEEEE-------------SSS--PPPS--

Organism: Tinamus guttatus (NCBI:txid94827)

Foldseek 3Di:
DDQPDWDWDWDQDPNDIDIDTDPDPDDDPPDDHDDDDDDDDDDCPVVPFWDKDKDKQAAPDPPPRIDDIDIDIDTDDDDDDDDDDDDDVVNDDDDDPDD

InterPro domains:
  IPR032695 Integrin domain superfamily [SSF69179] (4-73)
  IPR048285 Integrin alpha, second immunoglobulin-like domain [PF20805] (3-76)

Radius of gyration: 27.61 Å; chains: 1; bounding box: 57×37×87 Å

pLDDT: mean 89.77, std 9.66, range [40.75, 97.25]